Protein AF-A0A946AFL8-F1 (afdb_monomer_lite)

Radius of gyration: 20.46 Å; chains: 1; bounding box: 59×19×50 Å

Structure (mmCIF, N/CA/C/O backbone):
data_AF-A0A946AFL8-F1
#
_entry.id   AF-A0A946AFL8-F1
#
loop_
_atom_site.group_PDB
_atom_site.id
_atom_site.type_symbol
_atom_site.label_atom_id
_atom_site.label_alt_id
_atom_site.label_comp_id
_atom_site.label_asym_id
_atom_site.label_entity_id
_atom_site.label_seq_id
_atom_site.pdbx_PDB_ins_code
_atom_site.Cartn_x
_atom_site.Cartn_y
_atom_site.Cartn_z
_atom_site.occupancy
_atom_site.B_iso_or_equiv
_atom_site.auth_seq_id
_atom_site.auth_comp_id
_atom_site.auth_asym_id
_atom_site.auth_atom_id
_atom_site.pdbx_PDB_model_num
ATOM 1 N N . MET A 1 1 ? 41.468 8.726 26.060 1.00 43.31 1 MET A N 1
ATOM 2 C CA . MET A 1 1 ? 41.755 7.570 25.185 1.00 43.31 1 MET A CA 1
ATOM 3 C C . MET A 1 1 ? 40.588 7.406 24.232 1.00 43.31 1 MET A C 1
ATOM 5 O O . MET A 1 1 ? 39.450 7.422 24.680 1.00 43.31 1 MET A O 1
ATOM 9 N N . ALA A 1 2 ? 40.877 7.396 22.934 1.00 39.28 2 ALA A N 1
ATOM 10 C CA . AL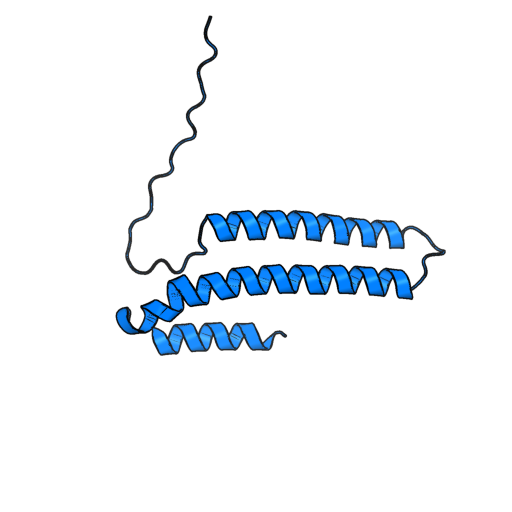A A 1 2 ? 39.896 7.428 21.859 1.00 39.28 2 ALA A CA 1
ATOM 11 C C . ALA A 1 2 ? 39.119 6.107 21.769 1.00 39.28 2 ALA A C 1
ATOM 13 O O . ALA A 1 2 ? 39.729 5.044 21.679 1.00 39.28 2 ALA A O 1
ATOM 14 N N . VAL A 1 3 ? 37.787 6.175 21.757 1.00 44.31 3 VAL A N 1
ATOM 15 C CA . VAL A 1 3 ? 36.950 5.044 21.342 1.00 44.31 3 VAL A CA 1
ATOM 16 C C . VAL A 1 3 ? 36.766 5.175 19.837 1.00 44.31 3 VAL A C 1
ATOM 18 O O . VAL A 1 3 ? 36.136 6.109 19.343 1.00 44.31 3 VAL A O 1
ATOM 21 N N . ALA A 1 4 ? 37.437 4.279 19.122 1.00 38.84 4 ALA A N 1
ATOM 22 C CA . ALA A 1 4 ? 37.507 4.237 17.676 1.00 38.84 4 ALA A CA 1
ATOM 23 C C . ALA A 1 4 ? 36.122 4.037 17.048 1.00 38.84 4 ALA A C 1
ATOM 25 O O . ALA A 1 4 ? 35.348 3.170 17.452 1.00 38.84 4 ALA A O 1
ATOM 26 N N . ALA A 1 5 ? 35.855 4.835 16.017 1.00 40.53 5 ALA A N 1
ATOM 27 C CA . ALA A 1 5 ? 34.733 4.681 15.113 1.00 40.53 5 ALA A CA 1
ATOM 28 C C . ALA A 1 5 ? 34.728 3.269 14.510 1.00 40.53 5 ALA A C 1
ATOM 30 O O . ALA A 1 5 ? 35.637 2.889 13.768 1.00 40.53 5 ALA A O 1
ATOM 31 N N . THR A 1 6 ? 33.689 2.491 14.800 1.00 39.59 6 THR A N 1
ATOM 32 C CA . THR A 1 6 ? 33.426 1.243 14.088 1.00 39.59 6 THR A CA 1
ATOM 33 C C . THR A 1 6 ? 33.008 1.610 12.667 1.00 39.59 6 THR A C 1
ATOM 35 O O . THR A 1 6 ? 31.897 2.086 12.428 1.00 39.59 6 THR A O 1
ATOM 38 N N . LYS A 1 7 ? 33.945 1.461 11.725 1.00 38.09 7 LYS A N 1
ATOM 39 C CA . LYS A 1 7 ? 33.703 1.584 10.286 1.00 38.09 7 LYS A CA 1
ATOM 40 C C . LYS A 1 7 ? 32.486 0.736 9.913 1.00 38.09 7 LYS A C 1
ATOM 42 O O . LYS A 1 7 ? 32.504 -0.482 10.075 1.00 38.09 7 LYS A O 1
ATOM 47 N N . ARG A 1 8 ? 31.438 1.389 9.402 1.00 35.81 8 ARG A N 1
ATOM 48 C CA . ARG A 1 8 ? 30.416 0.727 8.589 1.00 35.81 8 ARG A CA 1
ATOM 49 C C . ARG A 1 8 ? 31.149 0.128 7.398 1.00 35.81 8 ARG A C 1
ATOM 51 O O . ARG A 1 8 ? 31.700 0.878 6.603 1.00 35.81 8 ARG A O 1
ATOM 58 N N . THR A 1 9 ? 31.199 -1.194 7.339 1.00 37.66 9 THR A N 1
ATOM 59 C CA . THR A 1 9 ? 31.688 -1.928 6.182 1.00 37.66 9 THR A CA 1
ATOM 60 C C . THR A 1 9 ? 30.730 -1.679 5.021 1.00 37.66 9 THR A C 1
ATOM 62 O O . THR A 1 9 ? 29.622 -2.205 4.948 1.00 37.66 9 THR A O 1
ATOM 65 N N . ASP A 1 10 ? 31.164 -0.787 4.147 1.00 38.28 10 ASP A N 1
ATOM 66 C CA . ASP A 1 10 ? 30.940 -0.794 2.714 1.00 38.28 10 ASP A CA 1
ATOM 67 C C . ASP A 1 10 ? 30.994 -2.235 2.179 1.00 38.28 10 ASP A C 1
ATOM 69 O O . ASP A 1 10 ? 32.058 -2.815 1.973 1.00 38.28 10 ASP A O 1
ATOM 73 N N . LYS A 1 11 ? 29.820 -2.860 2.008 1.00 42.53 11 LYS A N 1
ATOM 74 C CA . LYS A 1 11 ? 29.735 -4.136 1.296 1.00 42.53 11 LYS A CA 1
ATOM 75 C C . LYS A 1 11 ? 30.021 -3.876 -0.186 1.00 42.53 11 LYS A C 1
ATOM 77 O O . LYS A 1 11 ? 29.430 -2.954 -0.751 1.00 42.53 11 LYS A O 1
ATOM 82 N N . PRO A 1 12 ? 30.900 -4.674 -0.812 1.00 37.31 12 PRO A N 1
ATOM 83 C CA . PRO A 1 12 ? 31.278 -4.477 -2.198 1.00 37.31 12 PRO A CA 1
A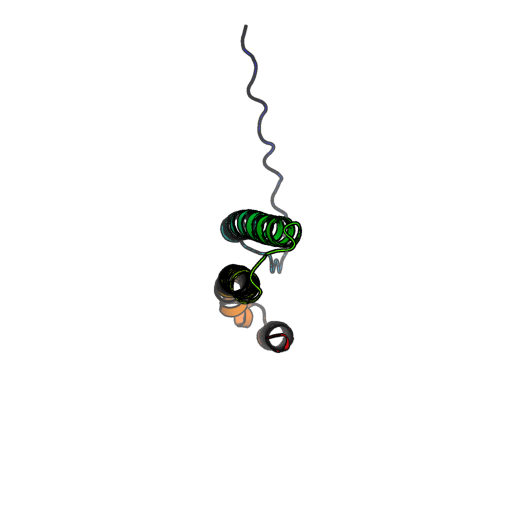TOM 84 C C . PRO A 1 12 ? 30.068 -4.759 -3.089 1.00 37.31 12 PRO A C 1
ATOM 86 O O . PRO A 1 12 ? 29.369 -5.759 -2.915 1.00 37.31 12 PRO A O 1
ATOM 89 N N . GLY A 1 13 ? 29.815 -3.842 -4.022 1.00 38.50 13 GLY A N 1
ATOM 90 C CA . GLY A 1 13 ? 28.770 -3.969 -5.026 1.00 38.50 13 GLY A CA 1
ATOM 91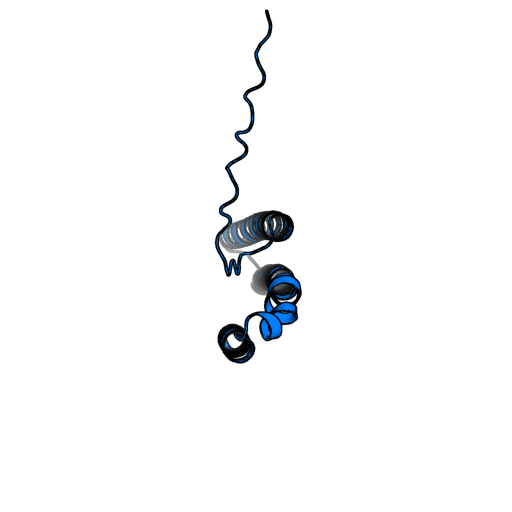 C C . GLY A 1 13 ? 28.982 -5.218 -5.877 1.00 38.50 13 GLY A C 1
ATOM 92 O O . GLY A 1 13 ? 30.047 -5.419 -6.462 1.00 38.50 13 GLY A O 1
ATOM 93 N N . HIS A 1 14 ? 27.951 -6.055 -5.955 1.00 40.84 14 HIS A N 1
ATOM 94 C CA . HIS A 1 14 ? 27.879 -7.134 -6.929 1.00 40.84 14 HIS A CA 1
ATOM 95 C C . HIS A 1 14 ? 27.591 -6.535 -8.308 1.00 40.84 14 HIS A C 1
ATOM 97 O O . HIS A 1 14 ? 26.445 -6.313 -8.682 1.00 40.84 14 HIS A O 1
ATOM 103 N N . ALA A 1 15 ? 28.654 -6.260 -9.058 1.00 42.31 15 ALA A N 1
ATOM 104 C CA . ALA A 1 15 ? 28.583 -5.993 -10.486 1.00 42.31 15 ALA A CA 1
ATOM 105 C C . ALA A 1 15 ? 28.531 -7.323 -11.254 1.00 42.31 15 ALA A C 1
ATOM 107 O O . ALA A 1 15 ? 29.576 -7.948 -11.418 1.00 42.31 15 ALA A O 1
ATOM 108 N N . GLN A 1 16 ? 27.345 -7.744 -11.717 1.00 37.88 16 GLN A N 1
ATOM 109 C CA . GLN A 1 16 ? 27.140 -8.719 -12.806 1.00 37.88 16 GLN A CA 1
ATOM 110 C C . GLN A 1 16 ? 25.840 -8.363 -13.560 1.00 37.88 16 GLN A C 1
ATOM 112 O O . GLN A 1 16 ? 24.905 -7.834 -12.965 1.00 37.88 16 GLN A O 1
ATOM 117 N N . ALA A 1 17 ? 25.815 -8.569 -14.878 1.00 38.66 17 ALA A N 1
ATOM 118 C CA . ALA A 1 17 ? 24.770 -8.119 -15.804 1.00 38.66 17 ALA A CA 1
ATOM 119 C C . ALA A 1 17 ? 23.330 -8.511 -15.386 1.00 38.66 17 ALA A C 1
ATOM 121 O O . ALA A 1 17 ? 23.095 -9.647 -14.989 1.00 38.66 17 ALA A O 1
ATOM 122 N N . GLY A 1 18 ? 22.369 -7.582 -15.526 1.00 57.06 18 GLY A N 1
ATOM 123 C CA . GLY A 1 18 ? 20.925 -7.858 -15.392 1.00 57.06 18 GLY A CA 1
ATOM 124 C C . GLY A 1 18 ? 20.321 -7.742 -13.983 1.00 57.06 18 GLY A C 1
ATOM 125 O O . GLY A 1 18 ? 19.462 -8.537 -13.620 1.00 57.06 18 GLY A O 1
ATOM 126 N N . CYS A 1 19 ? 20.751 -6.786 -13.155 1.00 64.00 19 CYS A N 1
ATOM 127 C CA . CYS A 1 19 ? 20.235 -6.660 -11.787 1.00 64.00 19 CYS A CA 1
ATOM 128 C C . CYS A 1 19 ? 18.887 -5.905 -11.742 1.00 64.00 19 CYS A C 1
ATOM 130 O O . CYS A 1 19 ? 18.862 -4.678 -11.660 1.00 64.00 19 CYS A O 1
ATOM 132 N N . LEU A 1 20 ? 17.763 -6.631 -11.758 1.00 82.12 20 LEU A N 1
ATOM 133 C CA . LEU A 1 20 ? 16.407 -6.081 -11.585 1.00 82.12 20 LEU A CA 1
ATOM 134 C C . LEU A 1 20 ? 16.051 -5.866 -10.098 1.00 82.12 20 LEU A C 1
ATOM 136 O O . LEU A 1 20 ? 15.052 -6.374 -9.591 1.00 82.12 20 LEU A O 1
ATOM 140 N N . HIS A 1 21 ? 16.908 -5.164 -9.354 1.00 88.31 21 HIS A N 1
ATOM 141 C CA . HIS A 1 21 ? 16.726 -4.954 -7.914 1.00 88.31 21 HIS A CA 1
ATOM 142 C C . HIS A 1 21 ? 15.955 -3.671 -7.587 1.00 88.31 21 HIS A C 1
ATOM 144 O O . HIS A 1 21 ? 15.921 -2.722 -8.367 1.00 88.31 21 HIS A O 1
ATOM 150 N N . LEU A 1 22 ? 15.346 -3.630 -6.401 1.00 90.94 22 LEU A N 1
ATOM 151 C CA . LEU A 1 22 ? 14.757 -2.402 -5.877 1.00 90.94 22 LEU A CA 1
ATOM 152 C C . LEU A 1 22 ? 15.868 -1.418 -5.493 1.00 90.94 22 LEU A C 1
ATOM 154 O O . LEU A 1 22 ? 16.802 -1.802 -4.778 1.00 90.94 22 LEU A O 1
ATOM 158 N N . ASP A 1 23 ? 15.717 -0.168 -5.925 1.00 91.50 23 ASP A N 1
ATOM 159 C CA . ASP A 1 23 ? 16.570 0.944 -5.517 1.00 91.50 23 ASP A CA 1
ATOM 160 C C . ASP A 1 23 ? 16.694 1.038 -3.983 1.00 91.50 23 ASP A C 1
ATOM 162 O O . ASP A 1 23 ? 15.752 0.768 -3.229 1.00 91.50 23 ASP A O 1
ATOM 166 N N . ASP A 1 24 ? 17.881 1.411 -3.509 1.00 93.62 24 ASP A N 1
ATOM 167 C CA . ASP A 1 24 ? 18.232 1.414 -2.091 1.00 93.62 24 ASP A CA 1
ATOM 168 C C . ASP A 1 24 ? 17.445 2.460 -1.286 1.00 93.62 24 ASP A C 1
ATOM 170 O O . ASP A 1 24 ? 17.067 2.202 -0.132 1.00 93.62 24 ASP A O 1
ATOM 174 N N . ASP A 1 25 ? 17.160 3.619 -1.884 1.00 94.81 25 ASP A N 1
ATOM 175 C CA . ASP A 1 25 ? 16.360 4.668 -1.258 1.00 94.81 25 ASP A CA 1
ATOM 176 C C . ASP A 1 25 ? 14.889 4.264 -1.204 1.00 94.81 25 ASP A C 1
ATOM 178 O O . ASP A 1 25 ? 14.258 4.370 -0.146 1.00 94.81 25 ASP A O 1
ATOM 182 N N . VAL A 1 26 ? 14.367 3.704 -2.297 1.00 97.12 26 VAL A N 1
ATOM 183 C CA . VAL A 1 26 ? 13.005 3.159 -2.355 1.00 97.12 26 VAL A CA 1
ATOM 184 C C . VAL A 1 26 ? 12.829 2.018 -1.355 1.00 97.12 26 VAL A C 1
ATOM 186 O O . VAL A 1 26 ? 11.837 1.988 -0.625 1.00 97.12 26 VAL A O 1
ATOM 189 N N . ARG A 1 27 ? 13.804 1.108 -1.246 1.00 97.38 27 ARG A N 1
ATOM 190 C CA . ARG A 1 27 ? 13.801 0.010 -0.267 1.00 97.38 27 ARG A CA 1
ATOM 191 C C . ARG A 1 27 ? 13.733 0.540 1.163 1.00 97.38 27 ARG A C 1
ATOM 193 O O . ARG A 1 27 ? 12.980 0.010 1.983 1.00 97.38 27 ARG A O 1
ATOM 200 N N . ARG A 1 28 ? 14.510 1.580 1.479 1.00 98.06 28 ARG A N 1
ATOM 201 C CA . ARG A 1 28 ? 14.520 2.205 2.809 1.00 98.06 28 ARG A CA 1
AT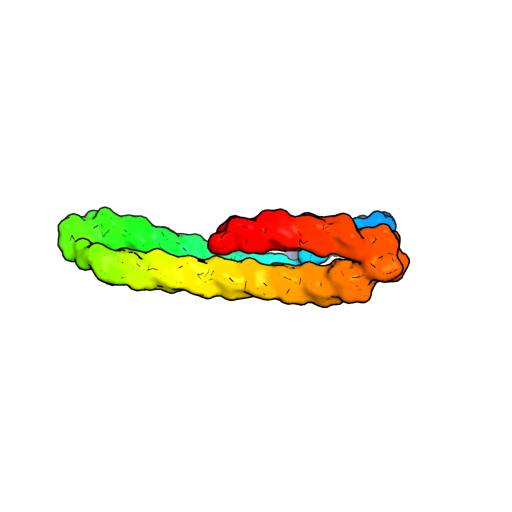OM 202 C C . ARG A 1 28 ? 13.193 2.903 3.119 1.00 98.06 28 ARG A C 1
ATOM 204 O O . ARG A 1 28 ? 12.673 2.707 4.218 1.00 98.06 28 ARG A O 1
ATOM 211 N N . ASP A 1 29 ? 12.638 3.666 2.176 1.00 98.19 29 ASP A N 1
ATOM 212 C CA . ASP A 1 29 ? 11.348 4.355 2.344 1.00 98.19 29 ASP A CA 1
ATOM 213 C C . ASP A 1 29 ? 10.194 3.348 2.489 1.00 98.19 29 ASP A C 1
ATOM 215 O O . ASP A 1 29 ? 9.447 3.383 3.470 1.00 98.19 29 ASP A O 1
ATOM 219 N N . ALA A 1 30 ? 10.109 2.360 1.592 1.00 98.44 30 ALA A N 1
ATOM 220 C CA . ALA A 1 30 ? 9.113 1.293 1.667 1.00 98.44 30 ALA A CA 1
ATOM 221 C C . ALA A 1 30 ? 9.166 0.561 3.017 1.00 98.44 30 ALA A C 1
ATOM 223 O O . ALA A 1 30 ? 8.135 0.391 3.671 1.00 98.44 30 ALA A O 1
ATOM 224 N N . ARG A 1 31 ? 10.370 0.206 3.493 1.00 98.56 31 ARG A N 1
ATOM 225 C CA . ARG A 1 31 ? 10.555 -0.405 4.817 1.00 98.56 31 ARG A CA 1
ATOM 226 C C . ARG A 1 31 ? 10.028 0.491 5.937 1.00 98.56 31 ARG A C 1
ATOM 228 O O . ARG A 1 31 ? 9.348 -0.007 6.830 1.00 98.56 31 ARG A O 1
ATOM 235 N N . GLN A 1 32 ? 10.327 1.789 5.914 1.00 98.62 32 GLN A N 1
ATOM 236 C CA . GLN A 1 32 ? 9.874 2.712 6.956 1.00 98.62 32 GLN A CA 1
ATOM 237 C C . GLN A 1 32 ? 8.345 2.833 6.990 1.00 98.62 32 GLN A C 1
ATOM 239 O O . GLN A 1 32 ? 7.743 2.827 8.064 1.00 98.62 32 GLN A O 1
ATOM 244 N N . ARG A 1 33 ? 7.701 2.882 5.822 1.00 98.62 33 ARG A N 1
ATOM 245 C CA . ARG A 1 33 ? 6.236 2.920 5.716 1.00 98.62 33 ARG A CA 1
ATOM 246 C C . ARG A 1 33 ? 5.594 1.623 6.195 1.00 98.62 33 ARG A C 1
ATOM 248 O O . ARG A 1 33 ? 4.615 1.677 6.931 1.00 98.62 33 ARG A O 1
ATOM 255 N N . LEU A 1 34 ? 6.176 0.471 5.863 1.00 98.75 34 LEU A N 1
ATOM 256 C CA . LEU A 1 34 ? 5.703 -0.827 6.351 1.00 98.75 34 LEU A CA 1
ATOM 257 C C . LEU A 1 34 ? 5.831 -0.964 7.875 1.00 98.75 34 LEU A C 1
ATOM 259 O O . LEU A 1 34 ? 4.961 -1.561 8.502 1.00 98.75 34 LEU A O 1
ATOM 263 N N . LEU A 1 35 ? 6.853 -0.366 8.501 1.00 98.75 35 LEU A N 1
ATOM 264 C CA . LEU A 1 35 ? 6.935 -0.293 9.967 1.00 98.75 35 LEU A CA 1
ATOM 265 C C . LEU A 1 35 ? 5.779 0.522 10.569 1.00 98.75 35 LEU A C 1
ATOM 267 O O . LEU A 1 35 ? 5.251 0.142 11.612 1.00 98.75 35 LEU A O 1
ATOM 271 N N . SER A 1 36 ? 5.355 1.603 9.907 1.00 98.25 36 SER A N 1
ATOM 272 C CA . SER A 1 36 ? 4.168 2.362 10.319 1.00 98.25 36 SER A CA 1
ATOM 273 C C . SER A 1 36 ? 2.879 1.562 10.117 1.00 98.25 36 SER A C 1
ATOM 275 O O . SER A 1 36 ? 2.022 1.571 10.997 1.00 98.25 36 SER A O 1
ATOM 277 N N . VAL A 1 37 ? 2.750 0.838 8.999 1.00 98.75 37 VAL A N 1
ATOM 278 C CA . VAL A 1 37 ? 1.610 -0.060 8.746 1.00 98.75 37 VAL A CA 1
ATOM 279 C C . VAL A 1 37 ? 1.518 -1.137 9.823 1.00 98.75 37 VAL A C 1
ATOM 281 O O . VAL A 1 37 ? 0.437 -1.368 10.355 1.00 98.75 37 VAL A O 1
ATOM 284 N N . ARG A 1 38 ? 2.647 -1.743 10.210 1.00 98.75 38 ARG A N 1
ATOM 285 C CA . ARG A 1 38 ? 2.694 -2.699 11.322 1.00 98.75 38 ARG A CA 1
ATOM 286 C C . ARG A 1 38 ? 2.117 -2.093 12.604 1.00 98.75 38 ARG A C 1
ATOM 288 O O . ARG A 1 38 ? 1.277 -2.721 13.234 1.00 98.75 38 ARG A O 1
ATOM 295 N N . GLY A 1 39 ? 2.502 -0.862 12.946 1.00 98.56 39 GLY A N 1
ATOM 296 C CA . GLY A 1 39 ? 1.956 -0.158 14.110 1.00 98.56 39 GLY A CA 1
ATOM 297 C C . GLY A 1 39 ? 0.442 0.091 14.029 1.00 98.56 39 GLY A C 1
ATOM 298 O O . GLY A 1 39 ? -0.244 -0.004 15.045 1.00 98.56 39 GLY A O 1
ATOM 299 N N . HIS A 1 40 ? -0.100 0.358 12.834 1.00 98.00 40 HIS A N 1
ATOM 300 C CA . HIS A 1 40 ? -1.552 0.462 12.631 1.00 98.00 40 HIS A CA 1
ATOM 301 C C . HIS A 1 40 ? -2.259 -0.881 12.835 1.00 98.00 40 HIS A C 1
ATOM 303 O O . HIS A 1 40 ? -3.279 -0.927 13.517 1.00 98.00 40 HIS A O 1
ATOM 309 N N . VAL A 1 41 ? -1.705 -1.973 12.299 1.00 98.75 41 VAL A N 1
ATOM 310 C CA . VAL A 1 41 ? -2.254 -3.325 12.496 1.00 98.75 41 VAL A CA 1
ATOM 311 C C . VAL A 1 41 ? -2.234 -3.704 13.978 1.00 98.75 41 VAL A C 1
ATOM 313 O O . VAL A 1 41 ? -3.244 -4.154 14.505 1.00 98.75 41 VAL A O 1
ATOM 316 N N . GLU A 1 42 ? -1.132 -3.440 14.682 1.00 98.75 42 GLU A N 1
ATOM 317 C CA . GLU A 1 42 ? -1.052 -3.611 16.139 1.00 98.75 42 GLU A CA 1
ATOM 318 C C . GLU A 1 42 ? -2.092 -2.754 16.884 1.00 98.75 42 GLU A C 1
ATOM 320 O O . GLU A 1 42 ? -2.635 -3.180 17.899 1.00 98.75 42 GLU A O 1
ATOM 325 N N . GLY A 1 43 ? -2.394 -1.550 16.388 1.00 98.38 43 GLY A N 1
ATOM 326 C CA . GLY A 1 43 ? -3.461 -0.699 16.917 1.00 98.38 43 GLY A CA 1
ATOM 327 C C . GLY A 1 43 ? -4.850 -1.311 16.756 1.00 98.38 43 GLY A C 1
ATOM 328 O O . GLY A 1 43 ? -5.617 -1.312 17.713 1.00 98.38 43 GLY A O 1
ATOM 329 N N . ILE A 1 44 ? -5.149 -1.880 15.586 1.00 98.50 44 ILE A N 1
ATOM 330 C CA . ILE A 1 44 ? -6.409 -2.591 15.327 1.00 98.50 44 ILE A CA 1
ATOM 331 C C . ILE A 1 44 ? -6.543 -3.801 16.252 1.00 98.50 44 ILE A C 1
ATOM 333 O O . ILE A 1 44 ? -7.607 -4.007 16.822 1.00 98.50 44 ILE A O 1
ATOM 337 N N . LEU A 1 45 ? -5.467 -4.572 16.440 1.00 98.62 45 LEU A N 1
ATOM 338 C CA . LEU A 1 45 ? -5.475 -5.709 17.363 1.00 98.62 45 LEU A CA 1
ATOM 339 C C . LEU A 1 45 ? -5.836 -5.268 18.787 1.00 98.62 45 LEU A C 1
ATOM 341 O O . LEU A 1 45 ? -6.718 -5.869 19.384 1.00 98.62 45 LEU A O 1
ATOM 345 N N . ARG A 1 46 ? -5.253 -4.167 19.282 1.00 98.38 46 ARG A N 1
ATOM 346 C CA . ARG A 1 46 ? -5.629 -3.586 20.584 1.00 98.38 46 ARG A CA 1
ATOM 347 C C . ARG A 1 46 ? -7.079 -3.103 20.632 1.00 98.38 46 ARG A C 1
ATOM 349 O O . ARG A 1 46 ? -7.730 -3.260 21.653 1.00 98.38 46 ARG A O 1
ATOM 356 N N . MET A 1 47 ? -7.606 -2.524 19.548 1.00 98.00 47 MET A N 1
ATOM 357 C CA . MET A 1 47 ? -9.026 -2.139 19.490 1.00 98.00 47 MET A CA 1
ATOM 358 C C . MET A 1 47 ? -9.958 -3.344 19.645 1.00 98.00 47 MET A C 1
ATOM 360 O O . MET A 1 47 ? -11.049 -3.193 20.176 1.00 98.00 47 MET A O 1
ATOM 364 N N . LEU A 1 48 ? -9.544 -4.521 19.174 1.00 98.19 48 LEU A N 1
ATOM 365 C CA . LEU A 1 48 ? -10.328 -5.754 19.258 1.00 98.19 48 LEU A CA 1
ATOM 366 C C . LEU A 1 48 ? -10.253 -6.438 20.630 1.00 98.19 48 LEU A C 1
ATOM 368 O O . LEU A 1 48 ? -10.988 -7.392 20.857 1.0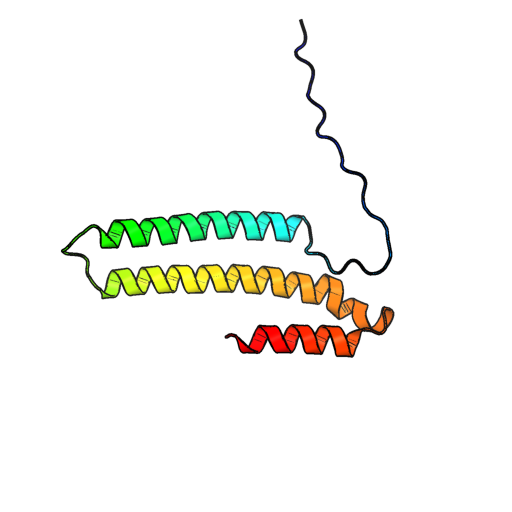0 98.19 48 LEU A O 1
ATOM 372 N N . GLU A 1 49 ? -9.389 -5.970 21.534 1.00 98.19 49 GLU A N 1
ATOM 373 C CA . GLU A 1 49 ? -9.374 -6.406 22.937 1.00 98.19 49 GLU A CA 1
ATOM 374 C C . GLU A 1 49 ? -10.505 -5.749 23.757 1.00 98.19 49 GLU A C 1
ATOM 376 O O . GLU A 1 49 ? -10.777 -6.182 24.874 1.00 98.19 49 GLU A O 1
ATOM 381 N N . ASP A 1 50 ? -11.163 -4.711 23.221 1.00 97.19 50 ASP A N 1
ATOM 382 C CA . ASP A 1 50 ? -12.302 -4.024 23.839 1.00 97.19 50 ASP A CA 1
ATOM 383 C C . ASP A 1 50 ? -13.637 -4.601 23.332 1.00 97.19 50 ASP A C 1
ATOM 385 O O . ASP A 1 50 ? -14.011 -4.422 22.170 1.00 97.19 50 ASP A O 1
ATOM 389 N N . ASP A 1 51 ? -14.397 -5.240 24.226 1.00 96.00 51 ASP A N 1
ATOM 390 C CA . ASP A 1 51 ? -15.698 -5.861 23.927 1.00 96.00 51 ASP A CA 1
ATOM 391 C C . ASP A 1 51 ? -16.794 -4.859 23.501 1.00 96.00 51 ASP A C 1
ATOM 393 O O . ASP A 1 51 ? -17.866 -5.257 23.041 1.00 96.00 51 ASP A O 1
ATOM 397 N N . THR A 1 52 ? -16.554 -3.552 23.649 1.00 97.62 52 THR A N 1
ATOM 398 C CA . THR A 1 52 ? -17.486 -2.478 23.268 1.00 97.62 52 THR A CA 1
ATOM 399 C C . THR A 1 52 ? -17.129 -1.801 21.945 1.00 97.62 52 THR A C 1
ATOM 401 O O . THR A 1 52 ? -17.806 -0.856 21.526 1.00 97.62 52 THR A O 1
ATOM 404 N N . VAL A 1 53 ? -16.083 -2.277 21.261 1.00 97.44 53 VAL A N 1
ATOM 405 C CA . VAL A 1 53 ? -15.576 -1.663 20.033 1.00 97.44 53 VAL A CA 1
ATOM 406 C C . VAL A 1 53 ? -16.644 -1.571 18.939 1.00 97.44 53 VAL A C 1
ATOM 408 O O . VAL A 1 53 ? -17.340 -2.531 18.598 1.00 97.44 53 VAL A O 1
ATOM 411 N N . TYR A 1 54 ? -16.755 -0.392 18.323 1.00 98.38 54 TYR A N 1
ATOM 412 C CA . TYR A 1 54 ? -17.694 -0.185 17.229 1.00 98.38 54 TYR A CA 1
ATOM 413 C C . TYR A 1 54 ? -17.127 -0.709 15.904 1.00 98.38 54 TYR A C 1
ATOM 415 O O . TYR A 1 54 ? -16.078 -0.267 15.425 1.00 98.38 54 TYR A O 1
ATOM 423 N N . CYS A 1 55 ? -17.857 -1.626 15.266 1.00 98.00 55 CYS A N 1
ATOM 424 C CA . CYS A 1 55 ? -17.434 -2.298 14.035 1.00 98.00 55 CYS A CA 1
ATOM 425 C C . CYS A 1 55 ? -17.060 -1.330 12.897 1.00 98.00 55 CYS A C 1
ATOM 427 O O . CYS A 1 55 ? -16.118 -1.588 12.147 1.00 98.00 55 CYS A O 1
ATOM 429 N N . VAL A 1 56 ? -17.744 -0.185 12.784 1.00 98.38 56 VAL A N 1
ATOM 430 C CA . VAL A 1 56 ? -17.440 0.831 11.765 1.00 98.38 56 VAL A CA 1
ATOM 431 C C . VAL A 1 56 ? -16.071 1.470 11.990 1.00 98.38 56 VAL A C 1
ATOM 433 O O . VAL A 1 56 ? -15.386 1.785 11.017 1.00 98.38 56 VAL A O 1
ATOM 436 N N . ASP A 1 57 ? -15.633 1.633 13.235 1.00 98.25 57 ASP A N 1
ATOM 437 C CA . ASP A 1 57 ? -14.333 2.235 13.522 1.00 98.25 57 ASP A CA 1
ATOM 438 C C . ASP A 1 57 ? -13.186 1.267 13.229 1.00 98.25 57 ASP A C 1
ATOM 440 O O . ASP A 1 57 ? -12.193 1.676 12.625 1.00 98.25 57 ASP A O 1
ATOM 444 N N . VAL A 1 58 ? -13.362 -0.029 13.512 1.00 98.38 58 VAL A N 1
ATOM 445 C CA . VAL A 1 58 ? -12.427 -1.078 13.066 1.00 98.38 58 VAL A CA 1
ATOM 446 C C . VAL A 1 58 ? -12.335 -1.101 11.537 1.00 98.38 58 VAL A C 1
ATOM 448 O O . VAL A 1 58 ? -11.234 -1.077 10.987 1.00 98.38 58 VAL A O 1
ATOM 451 N N . MET A 1 59 ? -13.474 -1.063 10.831 1.00 98.50 59 MET A N 1
ATOM 452 C CA . MET A 1 59 ? -13.488 -1.011 9.364 1.00 98.50 59 MET A CA 1
ATOM 453 C C . MET A 1 59 ? -12.745 0.217 8.820 1.00 98.50 59 MET A C 1
ATOM 455 O O . MET A 1 59 ? -11.977 0.086 7.868 1.00 98.50 59 MET A O 1
ATOM 459 N N . LYS A 1 60 ? -12.908 1.402 9.426 1.00 98.62 60 LYS A N 1
ATOM 460 C CA . LYS A 1 60 ? -12.147 2.604 9.036 1.00 98.62 60 LYS A CA 1
ATOM 461 C C . LYS A 1 60 ? -10.639 2.405 9.202 1.00 98.62 60 LYS A C 1
ATOM 463 O O . LYS A 1 60 ? -9.888 2.805 8.315 1.00 98.62 60 LYS A O 1
ATOM 468 N N . GLN A 1 61 ? -10.192 1.789 10.299 1.00 98.44 61 GLN A N 1
ATOM 469 C CA . GLN A 1 61 ? -8.765 1.535 10.519 1.00 98.44 61 GLN A CA 1
ATOM 470 C C . GLN A 1 61 ? -8.198 0.522 9.520 1.00 98.44 61 GLN A C 1
ATOM 472 O O . GLN A 1 61 ? -7.117 0.745 8.978 1.00 98.44 61 GLN A O 1
ATOM 477 N N . ILE A 1 62 ? -8.945 -0.541 9.204 1.00 98.56 62 ILE A N 1
ATOM 478 C CA . ILE A 1 62 ? -8.559 -1.496 8.154 1.00 98.56 62 ILE A CA 1
ATOM 479 C C . ILE A 1 62 ? -8.399 -0.767 6.813 1.00 98.56 62 ILE A C 1
ATOM 481 O O . ILE A 1 62 ? -7.366 -0.899 6.165 1.00 98.56 62 ILE A O 1
ATOM 485 N N . ARG A 1 63 ? -9.344 0.106 6.435 1.00 98.38 63 ARG A N 1
ATOM 486 C CA . ARG A 1 63 ? -9.222 0.913 5.205 1.00 98.38 63 ARG A CA 1
ATOM 487 C C . ARG A 1 63 ? -8.036 1.875 5.217 1.00 98.38 63 ARG A C 1
ATOM 489 O O . ARG A 1 63 ? -7.447 2.131 4.168 1.00 98.38 63 ARG A O 1
ATOM 496 N N . ALA A 1 64 ? -7.658 2.397 6.381 1.00 98.12 64 ALA A N 1
ATOM 497 C CA . ALA A 1 64 ? -6.445 3.196 6.512 1.00 98.12 64 ALA A CA 1
ATOM 498 C C . ALA A 1 64 ? -5.174 2.357 6.283 1.00 98.12 64 ALA A C 1
ATOM 500 O O . ALA A 1 64 ? -4.220 2.859 5.683 1.00 98.12 64 ALA A O 1
ATOM 501 N N . VAL A 1 65 ? -5.161 1.091 6.719 1.00 98.62 65 VAL A N 1
ATOM 502 C CA . VAL A 1 65 ? -4.080 0.134 6.430 1.00 98.62 65 VAL A CA 1
ATOM 503 C C . VAL A 1 65 ? -4.029 -0.202 4.940 1.00 98.62 65 VAL A C 1
ATOM 505 O O . VAL A 1 65 ? -2.954 -0.068 4.355 1.00 98.62 65 VAL A O 1
ATOM 508 N N . ASP A 1 66 ? -5.163 -0.537 4.318 1.00 98.00 66 ASP A N 1
ATOM 509 C CA . ASP A 1 66 ? -5.260 -0.808 2.873 1.00 98.00 66 ASP A CA 1
ATOM 510 C C . ASP A 1 66 ? -4.652 0.352 2.066 1.00 98.00 66 ASP A C 1
ATOM 512 O O . ASP A 1 66 ? -3.696 0.179 1.310 1.00 98.00 66 ASP A O 1
ATOM 516 N N . GLY A 1 67 ? -5.118 1.580 2.320 1.00 98.12 67 GLY A N 1
ATOM 517 C CA . GLY A 1 67 ? -4.626 2.766 1.617 1.00 98.12 67 GLY A CA 1
ATOM 518 C C . GLY A 1 67 ? -3.154 3.095 1.900 1.00 98.12 67 GLY A C 1
ATOM 519 O O . GLY A 1 67 ? -2.500 3.762 1.095 1.00 98.12 67 GLY A O 1
ATOM 520 N N . ALA A 1 68 ? -2.601 2.658 3.034 1.00 98.31 68 ALA A N 1
ATOM 521 C CA . ALA A 1 68 ? -1.175 2.785 3.316 1.00 98.31 68 ALA A CA 1
ATOM 522 C C . ALA A 1 68 ? -0.350 1.742 2.543 1.00 98.31 68 ALA A C 1
ATOM 524 O O . ALA A 1 68 ? 0.695 2.097 1.994 1.00 98.31 68 ALA A O 1
ATOM 525 N N . LEU A 1 69 ? -0.830 0.498 2.447 1.00 98.31 69 LEU A N 1
ATOM 526 C CA . LEU A 1 69 ? -0.214 -0.562 1.644 1.00 98.31 69 LEU A CA 1
ATOM 527 C C . LEU A 1 69 ? -0.216 -0.208 0.152 1.00 98.31 69 LEU A C 1
ATOM 529 O O . LEU A 1 69 ? 0.833 -0.302 -0.486 1.00 98.31 69 LEU A O 1
ATOM 533 N N . ASP A 1 70 ? -1.326 0.318 -0.372 1.00 96.62 70 ASP A N 1
ATOM 534 C CA . ASP A 1 70 ? -1.431 0.790 -1.760 1.00 96.62 70 ASP A CA 1
ATOM 535 C C . ASP A 1 70 ? -0.369 1.842 -2.099 1.00 96.62 70 ASP A C 1
ATOM 537 O O . ASP A 1 70 ? 0.250 1.812 -3.166 1.00 96.62 70 ASP A O 1
ATOM 541 N N . LYS A 1 71 ? -0.101 2.768 -1.169 1.00 97.69 71 LYS A N 1
ATOM 542 C CA . LYS A 1 71 ? 0.940 3.792 -1.341 1.00 97.69 71 LYS A CA 1
ATOM 543 C C . LYS A 1 71 ? 2.342 3.188 -1.381 1.00 97.69 71 LYS A C 1
ATOM 545 O O . LYS A 1 71 ? 3.182 3.682 -2.132 1.00 97.69 71 LYS A O 1
ATOM 550 N N . VAL A 1 72 ? 2.615 2.155 -0.581 1.00 98.00 72 VAL A N 1
ATOM 551 C CA . VAL A 1 72 ? 3.904 1.442 -0.606 1.00 98.00 72 VAL A CA 1
ATOM 552 C C . VAL A 1 72 ? 4.056 0.659 -1.909 1.00 98.00 72 VAL A C 1
ATOM 554 O O . VAL A 1 72 ? 5.091 0.771 -2.563 1.00 98.00 72 VAL A O 1
ATOM 557 N N . GLY A 1 73 ? 3.017 -0.068 -2.326 1.00 95.88 73 GLY A N 1
ATOM 558 C CA . GLY A 1 73 ? 3.003 -0.791 -3.596 1.00 95.88 73 GLY A CA 1
ATOM 559 C C . GLY A 1 73 ? 3.219 0.143 -4.788 1.00 95.88 73 GLY A C 1
ATOM 560 O O . GLY A 1 73 ? 4.080 -0.111 -5.625 1.00 95.88 73 GLY A O 1
ATOM 561 N N . GLY A 1 74 ? 2.522 1.282 -4.821 1.00 95.50 74 GLY A N 1
ATOM 562 C CA . GLY A 1 74 ? 2.690 2.301 -5.859 1.00 95.50 74 GLY A CA 1
ATOM 563 C C . GLY A 1 74 ? 4.091 2.923 -5.894 1.00 95.50 74 GLY A C 1
ATOM 564 O O . GLY A 1 74 ? 4.612 3.195 -6.975 1.00 95.50 74 GLY A O 1
ATOM 565 N N . LEU A 1 75 ? 4.727 3.118 -4.734 1.00 97.06 75 LEU A N 1
ATOM 566 C CA . LEU A 1 75 ? 6.114 3.583 -4.645 1.00 97.06 75 LEU A CA 1
ATOM 567 C C . LEU A 1 75 ? 7.084 2.579 -5.291 1.00 97.06 75 LEU A C 1
ATOM 569 O O . LEU A 1 75 ? 7.901 2.975 -6.122 1.00 97.06 75 LEU A O 1
ATOM 573 N N . ILE A 1 76 ? 6.969 1.295 -4.938 1.00 96.25 76 ILE A N 1
ATOM 574 C CA . ILE A 1 76 ? 7.811 0.214 -5.477 1.00 96.25 76 ILE A CA 1
ATOM 575 C C . ILE A 1 76 ? 7.573 0.044 -6.980 1.00 96.25 76 ILE A C 1
ATOM 577 O O . ILE A 1 76 ? 8.527 -0.008 -7.753 1.00 96.25 76 ILE A O 1
ATOM 581 N N . LEU A 1 77 ? 6.308 0.029 -7.406 1.00 94.88 77 LEU A N 1
ATOM 582 C CA . LEU A 1 77 ? 5.934 -0.072 -8.814 1.00 94.88 77 LEU A CA 1
ATOM 583 C C . LEU A 1 77 ? 6.536 1.071 -9.633 1.00 94.88 77 LEU A C 1
ATOM 585 O O . LEU A 1 77 ? 7.133 0.843 -10.680 1.00 94.88 77 LEU A O 1
ATOM 589 N N . LYS A 1 78 ? 6.421 2.310 -9.145 1.00 95.38 78 LYS A N 1
ATOM 590 C CA . LYS A 1 78 ? 6.991 3.478 -9.821 1.00 95.38 78 LYS A CA 1
ATOM 591 C C . LYS A 1 78 ? 8.506 3.358 -9.994 1.00 95.38 78 LYS A C 1
ATOM 593 O O . LYS A 1 78 ? 9.010 3.784 -11.030 1.00 95.38 78 LYS A O 1
ATOM 598 N N . ALA A 1 79 ? 9.213 2.817 -9.002 1.00 95.00 79 ALA A N 1
ATOM 599 C CA . ALA A 1 79 ? 10.646 2.558 -9.106 1.00 95.00 79 ALA A CA 1
ATOM 600 C C . ALA A 1 79 ? 10.934 1.495 -10.174 1.00 95.00 79 ALA A C 1
ATOM 602 O O . ALA A 1 79 ? 11.677 1.760 -11.111 1.00 95.00 79 ALA A O 1
ATOM 603 N N . HIS A 1 80 ? 10.238 0.355 -10.127 1.00 94.31 80 HIS A N 1
ATOM 604 C CA . HIS A 1 80 ? 10.396 -0.714 -11.115 1.00 94.31 80 HIS A CA 1
ATOM 605 C C . HIS A 1 80 ? 10.161 -0.235 -12.559 1.00 94.31 80 HIS A C 1
ATOM 607 O O . HIS A 1 80 ? 10.960 -0.524 -13.448 1.00 94.31 80 HIS A O 1
ATOM 613 N N . LEU A 1 81 ? 9.109 0.556 -12.795 1.00 93.88 81 LEU A N 1
ATOM 614 C CA . LEU A 1 81 ? 8.838 1.124 -14.117 1.00 93.88 81 LEU A CA 1
ATOM 615 C C . LEU A 1 81 ? 9.998 1.997 -14.617 1.00 93.88 81 LEU A C 1
ATOM 617 O O . LEU A 1 81 ? 10.375 1.909 -15.782 1.00 93.88 81 LEU A O 1
ATOM 621 N N . LYS A 1 82 ? 10.565 2.836 -13.745 1.00 92.81 82 LYS A N 1
ATOM 622 C CA . LYS A 1 82 ? 11.649 3.758 -14.102 1.00 92.81 82 LYS A CA 1
ATOM 623 C C . LYS A 1 82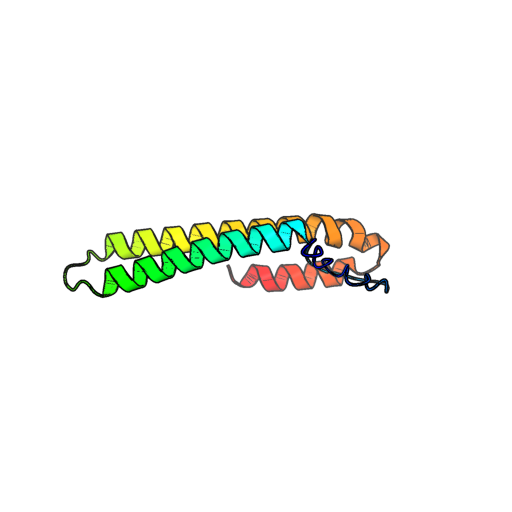 ? 12.980 3.058 -14.327 1.00 92.81 82 LYS A C 1
ATOM 625 O O . LYS A 1 82 ? 13.672 3.389 -15.284 1.00 92.81 82 LYS A O 1
ATOM 630 N N . ASP A 1 83 ? 13.323 2.134 -13.442 1.00 91.38 83 ASP A N 1
ATOM 631 C CA . ASP A 1 83 ? 14.669 1.571 -13.384 1.00 91.38 83 ASP A CA 1
ATOM 632 C C . ASP A 1 83 ? 14.811 0.402 -14.366 1.00 91.38 83 ASP A C 1
ATOM 634 O O . ASP A 1 83 ? 15.848 0.247 -15.015 1.00 91.38 83 ASP A O 1
ATOM 638 N N . HIS A 1 84 ? 13.731 -0.370 -14.543 1.00 92.50 84 HIS A N 1
ATOM 639 C CA . HIS A 1 84 ? 13.773 -1.647 -15.251 1.00 92.50 84 HIS A CA 1
ATOM 640 C C . HIS A 1 84 ? 12.975 -1.649 -16.548 1.00 92.50 84 HIS A C 1
ATOM 642 O O . HIS A 1 84 ? 13.497 -2.082 -17.574 1.00 92.50 84 HIS A O 1
ATOM 648 N N . VAL A 1 85 ? 11.743 -1.134 -16.554 1.00 92.56 85 VAL A N 1
ATOM 649 C CA . VAL A 1 85 ? 10.901 -1.180 -17.767 1.00 92.56 85 VAL A CA 1
ATOM 650 C C . VAL A 1 85 ? 11.398 -0.204 -18.833 1.00 92.56 85 VAL A C 1
ATOM 652 O O . VAL A 1 85 ? 11.498 -0.582 -19.996 1.00 92.56 85 VAL A O 1
ATOM 655 N N . VAL A 1 86 ? 11.793 1.018 -18.464 1.00 92.88 86 VAL A N 1
ATOM 656 C CA . VAL A 1 86 ? 12.316 2.020 -19.422 1.00 92.88 86 VAL A CA 1
ATOM 657 C C . VAL A 1 86 ? 13.543 1.517 -20.191 1.00 92.88 86 VAL A C 1
ATOM 659 O O . VAL A 1 86 ? 13.746 1.882 -21.345 1.00 92.88 86 VAL A O 1
ATOM 662 N N . THR A 1 87 ? 14.360 0.673 -19.566 1.00 90.44 87 THR A N 1
ATOM 663 C CA . THR A 1 87 ? 15.616 0.162 -20.130 1.00 90.44 87 THR A CA 1
ATOM 664 C C . THR A 1 87 ? 15.475 -1.236 -20.751 1.00 90.44 87 THR A C 1
ATOM 666 O O . THR A 1 87 ? 16.454 -1.756 -21.283 1.00 90.44 87 THR A O 1
ATOM 669 N N . SER A 1 88 ? 14.272 -1.828 -20.726 1.00 92.06 88 SER A N 1
ATOM 670 C CA . SER A 1 88 ? 14.008 -3.219 -21.141 1.00 92.06 88 SER A CA 1
ATOM 671 C C . SER A 1 88 ? 14.276 -3.501 -22.618 1.00 92.06 88 SER A C 1
ATOM 673 O O . SER A 1 88 ? 14.973 -4.457 -22.938 1.00 92.06 88 SER A O 1
ATOM 675 N N . ALA A 1 89 ? 13.874 -2.598 -23.514 1.00 91.12 89 ALA A N 1
ATOM 676 C CA . ALA A 1 89 ? 14.158 -2.723 -24.947 1.00 91.12 89 ALA A CA 1
ATOM 677 C C . ALA A 1 89 ? 15.669 -2.784 -25.258 1.00 91.12 89 ALA A C 1
ATOM 679 O O . ALA A 1 89 ? 16.095 -3.420 -26.217 1.00 91.12 89 ALA A O 1
ATOM 680 N N . GLY A 1 90 ? 16.506 -2.139 -24.433 1.00 90.50 90 GLY A N 1
ATOM 681 C CA . GLY A 1 90 ? 17.966 -2.224 -24.550 1.00 90.50 90 GLY A CA 1
ATOM 682 C C . GLY A 1 90 ? 18.549 -3.546 -24.039 1.00 90.50 90 GLY A C 1
ATOM 683 O O . GLY A 1 90 ? 19.686 -3.876 -24.372 1.00 90.50 90 GLY A O 1
ATOM 684 N N . ARG A 1 91 ? 17.787 -4.292 -23.231 1.00 91.00 91 ARG A N 1
ATOM 685 C CA . ARG A 1 91 ? 18.131 -5.627 -22.721 1.00 91.00 91 ARG A CA 1
ATOM 686 C C . ARG A 1 91 ? 17.486 -6.762 -23.525 1.00 91.00 91 ARG A C 1
ATOM 688 O O . ARG A 1 91 ? 17.957 -7.889 -23.411 1.00 91.00 91 ARG A O 1
ATOM 695 N N . GLY A 1 92 ? 16.461 -6.472 -24.331 1.00 92.75 92 GLY A N 1
ATOM 696 C CA . GLY A 1 92 ? 15.687 -7.465 -25.080 1.00 92.75 92 GLY A CA 1
ATOM 697 C C . GLY A 1 92 ? 14.765 -8.307 -24.192 1.00 92.75 92 GLY A C 1
ATOM 698 O O . GLY A 1 92 ? 14.542 -9.480 -24.490 1.00 92.75 92 GLY A O 1
ATOM 699 N N . ASP A 1 93 ? 14.307 -7.749 -23.066 1.00 93.00 93 ASP A N 1
ATOM 700 C CA . ASP A 1 93 ? 13.449 -8.417 -22.078 1.00 93.00 93 ASP A CA 1
ATOM 701 C C . ASP A 1 93 ? 12.071 -7.748 -21.905 1.00 93.00 93 ASP A C 1
ATOM 703 O O . ASP A 1 93 ? 11.369 -8.021 -20.929 1.00 93.00 93 ASP A O 1
ATOM 707 N N . GLU A 1 94 ? 11.656 -6.895 -22.849 1.00 93.62 94 GLU A N 1
ATOM 708 C CA . GLU A 1 94 ? 10.423 -6.100 -22.775 1.00 93.62 94 GLU A CA 1
ATOM 709 C C . GLU A 1 94 ? 9.149 -6.940 -22.596 1.00 93.62 94 GLU A C 1
ATOM 711 O O . GLU A 1 94 ? 8.332 -6.643 -21.723 1.00 93.62 94 GLU A O 1
ATOM 716 N N . ASP A 1 95 ? 8.988 -8.018 -23.363 1.00 93.31 95 ASP A N 1
ATOM 717 C CA . ASP A 1 95 ? 7.795 -8.866 -23.284 1.00 93.31 95 ASP A CA 1
ATOM 718 C C . ASP A 1 95 ? 7.745 -9.628 -21.955 1.00 93.31 95 ASP A C 1
ATOM 720 O O . ASP A 1 95 ? 6.681 -9.768 -21.346 1.00 93.31 95 ASP A O 1
ATOM 724 N N . ALA A 1 96 ? 8.905 -10.086 -21.476 1.00 93.06 96 ALA A N 1
ATOM 725 C CA . ALA A 1 96 ? 9.015 -10.835 -20.232 1.00 93.06 96 ALA A CA 1
ATOM 726 C C . ALA A 1 96 ? 8.682 -9.948 -19.024 1.00 93.06 96 ALA A C 1
ATOM 728 O O . ALA A 1 96 ? 7.825 -10.306 -18.216 1.00 93.06 96 ALA A O 1
ATOM 729 N N . ILE A 1 97 ? 9.294 -8.762 -18.932 1.00 92.81 97 ILE A N 1
ATOM 730 C CA . ILE A 1 97 ? 9.086 -7.858 -17.793 1.00 92.81 97 ILE A CA 1
ATOM 731 C C . ILE A 1 97 ? 7.656 -7.300 -17.752 1.00 92.81 97 ILE A C 1
ATOM 733 O O . ILE A 1 97 ? 7.081 -7.126 -16.675 1.00 92.81 97 ILE A O 1
ATOM 737 N N . VAL A 1 98 ? 7.041 -7.062 -18.917 1.00 93.25 98 VAL A N 1
ATOM 738 C CA . VAL A 1 98 ? 5.633 -6.651 -18.998 1.00 93.25 98 VAL A CA 1
ATOM 739 C C . VAL A 1 98 ? 4.713 -7.789 -18.565 1.00 93.25 98 VAL A C 1
ATOM 741 O O . VAL A 1 98 ? 3.791 -7.544 -17.786 1.00 93.25 98 VAL A O 1
ATOM 744 N N . ALA A 1 99 ? 4.956 -9.022 -19.019 1.00 93.88 99 ALA A N 1
ATOM 745 C CA . ALA A 1 99 ? 4.163 -10.178 -18.608 1.00 93.88 99 ALA A CA 1
ATOM 746 C C . ALA A 1 99 ? 4.224 -10.390 -17.087 1.00 93.88 99 ALA A C 1
ATOM 748 O O . ALA A 1 99 ? 3.180 -10.519 -16.448 1.00 93.88 99 ALA A O 1
ATOM 749 N N . GLU A 1 100 ? 5.419 -10.333 -16.491 1.00 91.38 100 GLU A N 1
ATOM 750 C CA . GLU A 1 100 ? 5.604 -10.429 -15.038 1.00 91.38 100 GLU A CA 1
ATOM 751 C C . GLU A 1 100 ? 4.825 -9.345 -14.283 1.00 91.38 100 GLU A C 1
ATOM 753 O O . GLU A 1 100 ? 4.119 -9.637 -13.313 1.00 91.38 100 GLU A O 1
ATOM 758 N N . LEU A 1 101 ? 4.897 -8.092 -14.745 1.00 92.00 101 LEU A N 1
ATOM 759 C CA . LEU A 1 101 ? 4.166 -7.001 -14.112 1.00 92.00 101 LEU A CA 1
ATOM 760 C C . LEU A 1 101 ? 2.644 -7.187 -14.228 1.00 92.00 101 LEU A C 1
ATOM 762 O O . LEU A 1 101 ? 1.913 -6.936 -13.266 1.00 92.00 101 LEU A O 1
ATOM 766 N N . MET A 1 102 ? 2.161 -7.655 -15.380 1.00 93.31 102 MET A N 1
ATOM 767 C CA . MET A 1 102 ? 0.742 -7.933 -15.595 1.00 93.31 102 MET A CA 1
ATOM 768 C C . MET A 1 102 ? 0.225 -9.061 -14.698 1.00 93.31 102 MET A C 1
ATOM 770 O O . MET A 1 102 ? -0.911 -8.970 -14.235 1.00 93.31 102 MET A O 1
ATOM 774 N N . GLU A 1 103 ? 1.034 -10.080 -14.393 1.00 92.12 103 GLU A N 1
ATOM 775 C CA . GLU A 1 103 ? 0.658 -11.123 -13.429 1.00 92.12 103 GLU A CA 1
ATOM 776 C C . GLU A 1 103 ? 0.437 -10.556 -12.021 1.00 92.12 103 GLU A C 1
ATOM 778 O O . GLU A 1 103 ? -0.538 -10.911 -11.359 1.00 92.12 103 GLU A O 1
ATOM 783 N N . ILE A 1 104 ? 1.287 -9.629 -11.568 1.00 88.31 104 ILE A N 1
ATOM 784 C CA . ILE A 1 104 ? 1.167 -9.029 -10.229 1.00 88.31 104 ILE A CA 1
ATOM 785 C C . ILE A 1 104 ? -0.088 -8.148 -10.123 1.00 88.31 104 ILE A C 1
ATOM 787 O O . ILE A 1 104 ? -0.754 -8.130 -9.088 1.00 88.31 104 ILE A O 1
ATOM 791 N N . LEU A 1 105 ? -0.450 -7.433 -11.192 1.00 87.88 105 LEU A N 1
ATOM 792 C CA . LEU A 1 105 ? -1.609 -6.532 -11.191 1.00 87.88 105 LEU A CA 1
ATOM 793 C C . LEU A 1 105 ? -2.966 -7.253 -11.150 1.00 87.88 105 LEU A C 1
ATOM 795 O O . LEU A 1 105 ? -3.973 -6.602 -10.877 1.00 87.88 105 LEU A O 1
ATOM 799 N N . LYS A 1 106 ? -3.010 -8.574 -11.365 1.00 87.88 106 LYS A N 1
ATOM 800 C CA . LYS A 1 106 ? -4.238 -9.378 -11.224 1.00 87.88 106 LYS A CA 1
ATOM 801 C C . LYS A 1 106 ? -4.722 -9.502 -9.779 1.00 87.88 106 LYS A C 1
ATOM 803 O O . LYS A 1 106 ? -5.885 -9.817 -9.566 1.00 87.88 106 LYS A O 1
ATOM 808 N N . TYR A 1 107 ? -3.851 -9.268 -8.798 1.00 79.25 107 TYR A N 1
ATOM 809 C CA . TYR A 1 107 ? -4.155 -9.427 -7.371 1.00 79.25 107 TYR A CA 1
ATOM 810 C C . TYR A 1 107 ? -4.732 -8.159 -6.719 1.00 79.25 107 TYR A C 1
ATOM 812 O O . TYR A 1 107 ? -4.602 -7.977 -5.508 1.00 79.25 107 TYR A O 1
ATOM 820 N N . ARG A 1 108 ? -5.332 -7.271 -7.517 1.00 62.62 108 ARG A N 1
ATOM 821 C CA . ARG A 1 108 ? -6.011 -6.057 -7.049 1.00 62.62 108 ARG A CA 1
ATOM 822 C C . ARG A 1 108 ? -7.500 -6.265 -6.823 1.00 62.62 108 ARG A C 1
ATOM 824 O O . ARG A 1 108 ? -8.120 -6.982 -7.635 1.00 62.62 108 ARG A O 1
#

Foldseek 3Di:
DDDDDPDPDPDDDPDDPDDLDFDPVLVVVLVVLVVVLVVLVVVLVVLVVDPPRDPVVSVVSVVVSVVSVVVNVVSRVVRSCVPPQVCCVVVVCNVVSVVVVVVVVVVD

pLDDT: mean 85.61, std 20.96, range [35.81, 98.75]

Sequence (108 aa):
MAVAATKRTDKPGHAQAGCLHLDDDVRRDARQRLLSVRGHVEGILRMLEDDTVYCVDVMKQIRAVDGALDKVGGLILKAHLKDHVVTSAGRGDEDAIVAELMEILKYR

Secondary structure (DSSP, 8-state):
----------PPP---S---PPPHHHHHHHHHHHHHHHHHHHHHHHHTT-TT--HHHHHHHHHHHHHHHHHHHHHHHHHHIIIIITTHHHHT-HHHHHHHHHHHHTT-